Protein AF-A0A016W4G8-F1 (afdb_monomer_lite)

Foldseek 3Di:
DVVVVVVVVVVVVPPPCVPVVVVVVVVVVVVVVVVVVVVVVVVVVVVVVVVVLVVLVVVDPPVVSVCVVVVHDDDDDDDPDDDDDDDDDVCVVVVVVPDDPDD

Structure (mmCIF, N/CA/C/O backbone):
data_AF-A0A016W4G8-F1
#
_entry.id   AF-A0A016W4G8-F1
#
loop_
_atom_site.group_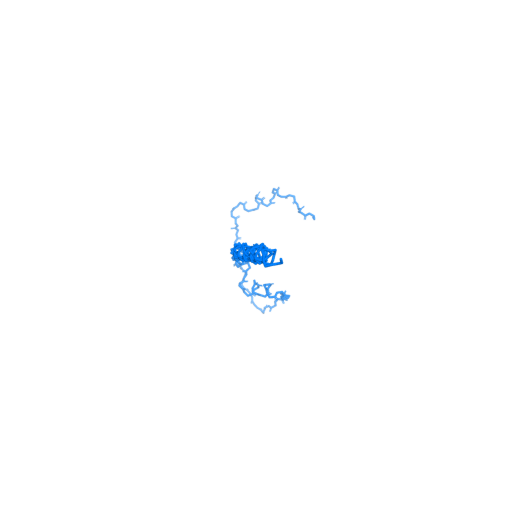PDB
_atom_site.id
_atom_site.type_symbol
_atom_site.label_atom_id
_atom_site.label_alt_id
_atom_site.label_comp_id
_atom_site.label_asym_id
_atom_site.label_entity_id
_atom_site.label_seq_id
_atom_site.pdbx_PDB_ins_code
_atom_site.Cartn_x
_atom_site.Cartn_y
_atom_site.Cartn_z
_atom_site.occupancy
_atom_site.B_iso_or_equiv
_atom_site.auth_seq_id
_atom_site.auth_comp_id
_atom_site.auth_asym_id
_atom_site.auth_atom_id
_atom_site.pdbx_PDB_model_num
ATOM 1 N N . MET A 1 1 ? -54.455 -3.824 57.447 1.00 49.22 1 MET A N 1
ATOM 2 C CA . MET A 1 1 ? -54.213 -4.144 56.017 1.00 49.22 1 MET A CA 1
ATOM 3 C C . MET A 1 1 ? -53.805 -2.952 55.135 1.00 49.22 1 MET A C 1
ATOM 5 O O . MET A 1 1 ? -52.946 -3.137 54.284 1.00 49.22 1 MET A O 1
ATOM 9 N N . LYS A 1 2 ? -54.345 -1.730 55.309 1.00 57.56 2 LYS A N 1
ATOM 10 C CA . LYS A 1 2 ? -54.021 -0.577 54.428 1.00 57.56 2 LYS A CA 1
ATOM 11 C C . LYS A 1 2 ? -52.563 -0.075 54.522 1.00 57.56 2 LYS A C 1
ATOM 13 O O . LYS A 1 2 ? -51.961 0.220 53.496 1.00 57.56 2 LYS A O 1
ATOM 18 N N . LYS A 1 3 ? -51.967 -0.083 55.723 1.00 60.56 3 LYS A N 1
ATOM 19 C CA . LYS A 1 3 ? -50.573 0.351 55.970 1.00 60.56 3 LYS A CA 1
ATOM 20 C C . LYS A 1 3 ? -49.519 -0.530 55.277 1.00 60.56 3 LYS A C 1
ATOM 22 O O . LYS A 1 3 ? -48.534 -0.019 54.764 1.00 60.56 3 LYS A O 1
ATOM 27 N N . VAL A 1 4 ? -49.765 -1.842 55.204 1.00 65.50 4 VAL A N 1
ATOM 28 C CA . VAL A 1 4 ? -48.859 -2.815 54.562 1.00 65.50 4 VAL A CA 1
ATOM 29 C C . VAL A 1 4 ? -48.871 -2.659 53.038 1.00 65.50 4 VAL A C 1
ATOM 31 O O . VAL A 1 4 ? -47.814 -2.683 52.421 1.00 65.50 4 VAL A O 1
ATOM 34 N N . LYS A 1 5 ? -50.041 -2.404 52.431 1.00 63.50 5 LYS A N 1
ATOM 35 C CA . LYS A 1 5 ? -50.153 -2.090 50.993 1.00 63.50 5 LYS A CA 1
ATOM 36 C C . LYS A 1 5 ? -49.454 -0.777 50.622 1.00 63.50 5 LYS A C 1
ATOM 38 O O . LYS A 1 5 ? -48.823 -0.720 49.575 1.00 63.50 5 LYS A O 1
ATOM 43 N N . GLN A 1 6 ? -49.527 0.246 51.477 1.00 69.25 6 GLN A N 1
ATOM 44 C CA . GLN A 1 6 ? -48.805 1.508 51.270 1.00 69.25 6 GLN A CA 1
ATOM 45 C C . GLN A 1 6 ? -47.282 1.340 51.379 1.00 69.25 6 GLN A C 1
ATOM 47 O O . GLN A 1 6 ? -46.567 1.857 50.529 1.00 69.25 6 GLN A O 1
ATOM 52 N N . LEU A 1 7 ? -46.792 0.572 52.360 1.00 63.97 7 LEU A N 1
ATOM 53 C CA . LEU A 1 7 ? -45.363 0.255 52.510 1.00 63.97 7 LEU A CA 1
ATOM 54 C C . LEU A 1 7 ? -44.832 -0.630 51.371 1.00 63.97 7 LEU A C 1
ATOM 56 O O . LEU A 1 7 ? -43.737 -0.398 50.875 1.00 63.97 7 LEU A O 1
ATOM 60 N N . LEU A 1 8 ? -45.613 -1.610 50.906 1.00 61.84 8 LEU A N 1
ATOM 61 C CA . LEU A 1 8 ? -45.260 -2.425 49.736 1.00 61.84 8 LEU A CA 1
ATOM 62 C C . LEU A 1 8 ? -45.256 -1.599 48.442 1.00 61.84 8 LEU A C 1
ATOM 64 O O . LEU A 1 8 ? -44.375 -1.784 47.607 1.00 61.84 8 LEU A O 1
ATOM 68 N N . SER A 1 9 ? -46.189 -0.651 48.301 1.00 61.12 9 SER A N 1
ATOM 69 C CA . SER A 1 9 ? -46.257 0.261 47.154 1.00 61.12 9 SER A CA 1
ATOM 70 C C . SER A 1 9 ? -45.073 1.229 47.099 1.00 61.12 9 SER A C 1
ATOM 72 O O . SER A 1 9 ? -44.578 1.501 46.005 1.00 61.12 9 SER A O 1
ATOM 74 N N . SER A 1 10 ? -44.598 1.736 48.241 1.00 60.72 10 SER A N 1
ATOM 75 C CA . SER A 1 10 ? -43.413 2.601 48.283 1.00 60.72 10 SER A CA 1
ATOM 76 C C . SER A 1 10 ? -42.109 1.820 48.079 1.00 60.72 10 SER A C 1
ATOM 78 O O . SER A 1 10 ? -41.189 2.337 47.450 1.00 60.72 10 SER A O 1
ATOM 80 N N . LEU A 1 11 ? -42.044 0.551 48.508 1.00 55.56 11 LEU A N 1
ATOM 81 C CA . LEU A 1 11 ? -40.906 -0.350 48.266 1.00 55.56 11 LEU A CA 1
ATOM 82 C C . LEU A 1 11 ? -40.831 -0.894 46.825 1.00 55.56 11 LEU A C 1
ATOM 84 O O . LEU A 1 11 ? -39.733 -1.155 46.332 1.00 55.56 11 LEU A O 1
ATOM 88 N N . GLN A 1 12 ? -41.961 -1.062 46.127 1.00 56.56 12 GLN A N 1
ATOM 89 C CA . GLN A 1 12 ? -41.988 -1.587 44.752 1.00 56.56 12 GLN A CA 1
ATOM 90 C C . GLN A 1 12 ? -41.648 -0.546 43.677 1.00 56.56 12 GLN A C 1
ATOM 92 O O . GLN A 1 12 ? -41.073 -0.916 42.652 1.00 56.56 12 GLN A O 1
ATOM 97 N N . ASN A 1 13 ? -41.930 0.741 43.906 1.00 57.25 13 ASN A N 1
ATOM 98 C CA . ASN A 1 13 ? -41.689 1.788 42.904 1.00 57.25 13 ASN A CA 1
ATOM 99 C C . ASN A 1 13 ? -40.208 2.176 42.734 1.00 57.25 13 ASN A C 1
ATOM 101 O O . ASN A 1 13 ? -39.850 2.736 41.701 1.00 57.25 13 ASN A O 1
ATOM 105 N N . GLY A 1 14 ? -39.338 1.848 43.696 1.00 55.22 14 GLY A N 1
ATOM 106 C CA . GLY A 1 14 ? -37.906 2.174 43.637 1.00 55.22 14 GLY A CA 1
ATOM 107 C C . GLY A 1 14 ? -36.995 1.063 43.103 1.00 55.22 14 GLY A C 1
ATOM 108 O O . GLY A 1 14 ? -35.838 1.324 42.800 1.00 55.22 14 GLY A O 1
ATOM 109 N N . ARG A 1 15 ? -37.462 -0.188 42.987 1.00 55.25 15 ARG A N 1
ATOM 110 C CA . ARG A 1 15 ? -36.549 -1.338 42.802 1.00 55.25 15 ARG A CA 1
ATOM 111 C C . ARG A 1 15 ? -36.460 -1.885 41.373 1.00 55.25 15 ARG A C 1
ATOM 113 O O . ARG A 1 15 ? -35.546 -2.647 41.087 1.00 55.25 15 ARG A O 1
ATOM 120 N N . ARG A 1 16 ? -37.373 -1.497 40.473 1.00 53.34 16 ARG A N 1
ATOM 121 C CA . ARG A 1 16 ? -37.391 -1.971 39.071 1.00 53.34 16 ARG A CA 1
ATOM 122 C C . ARG A 1 16 ? -36.824 -0.984 38.046 1.00 53.34 16 ARG A C 1
ATOM 124 O O . ARG A 1 16 ? -36.320 -1.444 37.031 1.00 53.34 16 ARG A O 1
ATOM 131 N N . LYS A 1 17 ? -36.840 0.325 38.323 1.00 56.72 17 LYS A N 1
ATOM 132 C CA . LYS A 1 17 ? -36.226 1.334 37.438 1.00 56.72 17 LYS A CA 1
ATOM 133 C C . LYS A 1 17 ? -34.693 1.321 37.500 1.00 56.72 17 LYS A C 1
ATOM 135 O O . LYS A 1 17 ? -34.041 1.388 36.479 1.00 56.72 17 LYS A O 1
ATOM 140 N N . ASN A 1 18 ? -34.101 1.050 38.660 1.00 70.75 18 ASN A N 1
ATOM 141 C CA . ASN A 1 18 ? -32.647 1.182 38.811 1.00 70.75 18 ASN A CA 1
ATOM 142 C C . ASN A 1 18 ? -31.794 0.083 38.145 1.00 70.75 18 ASN A C 1
ATOM 144 O O . ASN A 1 18 ? -30.637 0.341 37.847 1.00 70.75 18 ASN A O 1
ATOM 148 N N . LEU A 1 19 ? -32.315 -1.134 37.928 1.00 78.56 19 LEU A N 1
ATOM 149 C CA . LEU A 1 19 ? -31.510 -2.225 37.349 1.00 78.56 19 LEU A CA 1
ATOM 150 C C . LEU A 1 19 ? -31.549 -2.228 35.819 1.00 78.56 19 LEU A C 1
ATOM 152 O O . LEU A 1 19 ? -30.507 -2.360 35.190 1.00 78.56 19 LEU A O 1
ATOM 156 N N . MET A 1 20 ? -32.738 -2.083 35.228 1.00 83.00 20 MET A N 1
ATOM 157 C CA . MET A 1 20 ? -32.869 -2.047 33.770 1.00 83.00 20 MET A CA 1
ATOM 158 C C . MET A 1 20 ? -32.231 -0.785 33.193 1.00 83.00 20 MET A C 1
ATOM 160 O O . MET A 1 20 ? -31.469 -0.898 32.243 1.00 83.00 20 MET A O 1
ATOM 164 N N . ASP A 1 21 ? -32.440 0.377 33.821 1.00 84.50 21 ASP A N 1
ATOM 165 C CA . ASP A 1 21 ? -31.799 1.626 33.389 1.00 84.50 21 ASP A CA 1
ATOM 166 C C . ASP A 1 21 ? -30.269 1.542 33.523 1.00 84.50 21 ASP A C 1
ATOM 168 O O . ASP A 1 21 ? -29.544 2.050 32.674 1.00 84.50 21 ASP A O 1
ATOM 172 N N . HIS A 1 22 ? -29.760 0.844 34.548 1.00 87.06 22 HIS A N 1
ATOM 173 C CA . HIS A 1 22 ? -28.325 0.593 34.682 1.00 87.06 22 HIS A CA 1
ATOM 174 C C . HIS A 1 22 ? -27.795 -0.298 33.556 1.00 87.06 22 HIS A C 1
ATOM 176 O O . HIS A 1 22 ? -26.805 0.064 32.936 1.00 87.06 22 HIS A O 1
ATOM 182 N N . VAL A 1 23 ? -28.464 -1.415 33.245 1.00 90.38 23 VAL A N 1
ATOM 183 C CA . VAL A 1 23 ? -28.060 -2.303 32.139 1.00 90.38 23 VAL A CA 1
ATOM 184 C C . VAL A 1 23 ? -28.110 -1.572 30.797 1.00 90.38 23 VAL A C 1
ATOM 186 O O . VAL A 1 23 ? -27.179 -1.708 30.012 1.00 90.38 23 VAL A O 1
ATOM 189 N N . VAL A 1 24 ? -29.144 -0.764 30.544 1.00 89.62 24 VAL A N 1
ATOM 190 C CA . VAL A 1 24 ? -29.264 0.046 29.320 1.00 89.62 24 VAL A CA 1
ATOM 191 C C . VAL A 1 24 ? -28.123 1.055 29.226 1.00 89.62 24 VAL A C 1
ATOM 193 O O . VAL A 1 24 ? -27.415 1.064 28.227 1.00 89.62 24 VAL A O 1
ATOM 196 N N . ASN A 1 25 ? -27.865 1.819 30.287 1.00 90.38 25 ASN A N 1
ATOM 197 C CA . ASN A 1 25 ? -26.777 2.794 30.309 1.00 90.38 25 ASN A CA 1
ATOM 198 C C . ASN A 1 25 ? -25.403 2.113 30.163 1.00 90.38 25 ASN A C 1
ATOM 200 O O . ASN A 1 25 ? -24.522 2.591 29.457 1.00 90.38 25 ASN A O 1
ATOM 204 N N . THR A 1 26 ? -25.193 0.957 30.796 1.00 92.25 26 THR A N 1
ATOM 205 C CA . THR A 1 26 ? -23.967 0.171 30.622 1.00 92.25 26 THR A CA 1
ATOM 206 C C . THR A 1 26 ? -23.801 -0.282 29.170 1.00 92.25 26 THR A C 1
ATOM 208 O O . THR A 1 26 ? -22.715 -0.128 28.621 1.00 92.25 26 THR A O 1
ATOM 211 N N . LEU A 1 27 ? -24.860 -0.782 28.524 1.00 94.75 27 LEU A N 1
ATOM 212 C CA . LEU A 1 27 ? -24.832 -1.176 27.111 1.00 94.75 27 LEU A CA 1
ATOM 213 C C . LEU A 1 27 ? -24.580 0.010 26.173 1.00 94.75 27 LEU A C 1
ATOM 215 O O . LEU A 1 27 ? -23.796 -0.129 25.240 1.00 94.75 27 LEU A O 1
ATOM 219 N N . GLU A 1 28 ? -25.188 1.168 26.431 1.00 93.50 28 GLU A N 1
ATOM 220 C CA . GLU A 1 28 ? -24.958 2.401 25.666 1.00 93.50 28 GLU A CA 1
ATOM 221 C C . GLU A 1 28 ? -23.500 2.862 25.773 1.00 93.50 28 GLU A C 1
ATOM 223 O O . GLU A 1 28 ? -22.869 3.165 24.760 1.00 93.50 28 GLU A O 1
ATOM 228 N N . ASN A 1 29 ? -22.928 2.831 26.979 1.00 94.00 29 ASN A N 1
ATOM 229 C CA . ASN A 1 29 ? -21.521 3.168 27.195 1.00 94.00 29 ASN A CA 1
ATOM 230 C C . ASN A 1 29 ? -20.579 2.178 26.490 1.00 94.00 29 ASN A C 1
ATOM 232 O O . ASN A 1 29 ? -19.594 2.598 25.885 1.00 94.00 29 ASN A O 1
ATOM 236 N N . TYR A 1 30 ? -20.885 0.875 26.519 1.00 95.00 30 TYR A N 1
ATOM 237 C CA . TYR A 1 30 ? -20.113 -0.121 25.768 1.00 95.00 30 TYR A CA 1
ATOM 238 C C . TYR A 1 30 ? -20.220 0.092 24.257 1.00 95.00 30 TYR A C 1
ATOM 240 O O . TYR A 1 30 ? -19.201 0.046 23.576 1.00 95.00 30 TYR A O 1
ATOM 248 N N . ALA A 1 31 ? -21.420 0.351 23.731 1.00 95.25 31 ALA A N 1
ATOM 249 C CA . ALA A 1 31 ? -21.627 0.618 22.311 1.00 95.25 31 ALA A CA 1
ATOM 250 C C . ALA A 1 31 ? -20.842 1.856 21.854 1.00 95.25 31 ALA A C 1
ATOM 252 O O . ALA A 1 31 ? -20.117 1.780 20.867 1.00 95.25 31 ALA A O 1
ATOM 253 N N . SER A 1 32 ? -20.906 2.953 22.616 1.00 95.31 32 SER A N 1
ATOM 254 C CA . SER A 1 32 ? -20.160 4.180 22.319 1.00 95.31 32 SER A CA 1
ATOM 255 C C . SER A 1 32 ? -18.643 3.973 22.385 1.00 95.31 32 SER A C 1
ATOM 257 O O . SER A 1 32 ? -17.917 4.430 21.503 1.00 95.31 32 SER A O 1
ATOM 259 N N . SER A 1 33 ? -18.155 3.236 23.388 1.00 95.62 33 SER A N 1
ATOM 260 C CA . SER A 1 33 ? -16.730 2.909 23.494 1.00 95.62 33 SER A CA 1
ATOM 261 C C . SER A 1 33 ? -16.251 2.053 22.321 1.00 95.62 33 SER A C 1
ATOM 263 O O . SER A 1 33 ? -15.180 2.316 21.781 1.00 95.62 33 SER A O 1
ATOM 265 N N . LEU A 1 34 ? -17.033 1.047 21.917 1.00 96.06 34 LEU A N 1
ATOM 266 C CA . LEU A 1 34 ? -16.706 0.187 20.777 1.00 96.06 34 LEU A CA 1
ATOM 267 C C . LEU A 1 34 ? -16.689 0.975 19.469 1.00 96.06 34 LEU A C 1
ATOM 269 O O . LEU A 1 34 ? -15.825 0.745 18.630 1.00 96.06 34 LEU A O 1
ATOM 273 N N . GLU A 1 35 ? -17.623 1.905 19.291 1.00 96.50 35 GLU A N 1
ATOM 274 C CA . GLU A 1 35 ? -17.691 2.741 18.095 1.00 96.50 35 GLU A CA 1
ATOM 275 C C . GLU A 1 35 ? -16.455 3.646 17.982 1.00 96.50 35 GLU A C 1
ATOM 277 O O . GLU A 1 35 ? -15.819 3.688 16.928 1.00 96.50 35 GLU A O 1
ATOM 282 N N . SER A 1 36 ? -16.039 4.261 19.095 1.00 96.38 36 SER A N 1
ATOM 283 C CA . SER A 1 36 ? -14.797 5.041 19.161 1.00 96.38 36 SER A CA 1
ATOM 284 C C . SER A 1 36 ? -13.559 4.189 18.872 1.00 96.38 36 SER A C 1
ATOM 286 O O . SER A 1 36 ? -12.657 4.635 18.165 1.00 96.38 36 SER A O 1
ATOM 288 N N . GLU A 1 37 ? -13.496 2.969 19.410 1.00 96.94 37 GLU A N 1
ATOM 289 C CA . GLU A 1 37 ? -12.376 2.056 19.168 1.00 96.94 37 GL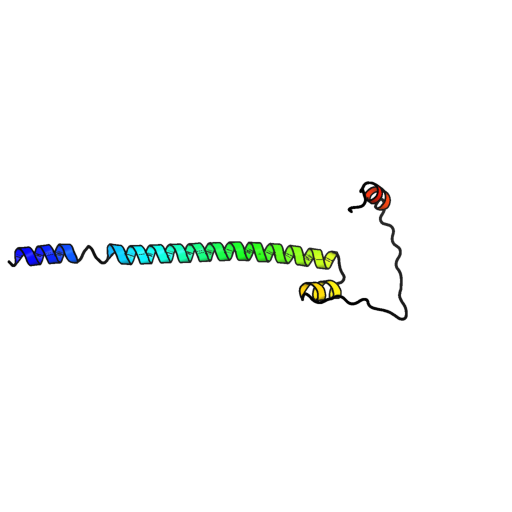U A CA 1
ATOM 290 C C . GLU A 1 37 ? -12.323 1.631 17.695 1.00 96.94 37 GLU A C 1
ATOM 292 O O . GLU A 1 37 ? -11.267 1.671 17.065 1.00 96.94 37 GLU A O 1
ATOM 297 N N . VAL A 1 38 ? -13.467 1.284 17.100 1.00 97.38 38 VAL A N 1
ATOM 298 C CA . VAL A 1 38 ? -13.558 0.949 15.673 1.00 97.38 38 VAL A CA 1
ATOM 299 C C . VAL A 1 38 ? -13.117 2.126 14.806 1.00 97.38 38 VAL A C 1
ATOM 301 O O . VAL A 1 38 ? -12.376 1.916 13.845 1.00 97.38 38 VAL A O 1
ATOM 304 N N . GLU A 1 39 ? -13.524 3.351 15.134 1.00 97.25 39 GLU A N 1
ATOM 305 C CA . GLU A 1 39 ? -13.131 4.546 14.386 1.00 97.25 39 GLU A CA 1
ATOM 306 C C . GLU A 1 39 ? -11.614 4.782 14.440 1.00 97.25 39 GLU A C 1
ATOM 308 O O . GLU A 1 39 ? -10.979 5.019 13.405 1.00 97.25 39 GLU A O 1
ATOM 313 N N . GLU A 1 40 ? -11.004 4.643 15.618 1.00 97.06 40 GLU A N 1
ATOM 314 C CA . GLU A 1 40 ? -9.557 4.776 15.789 1.00 97.06 40 GLU A CA 1
ATOM 315 C C . GLU A 1 40 ? -8.797 3.714 14.985 1.00 97.06 40 GLU A C 1
ATOM 317 O O . GLU A 1 40 ? -7.899 4.035 14.200 1.00 97.06 40 GLU A O 1
ATOM 322 N N . ARG A 1 41 ? -9.218 2.450 15.080 1.00 96.31 41 ARG A N 1
ATOM 323 C CA . ARG A 1 41 ? -8.611 1.338 14.335 1.00 96.31 41 ARG A CA 1
ATOM 324 C C . ARG A 1 41 ? -8.796 1.486 12.830 1.00 96.31 41 ARG A C 1
ATOM 326 O O . ARG A 1 41 ? -7.877 1.200 12.062 1.00 96.31 41 ARG A O 1
ATOM 333 N N . MET A 1 42 ? -9.954 1.972 12.388 1.00 96.44 42 MET A N 1
ATOM 334 C CA . MET A 1 42 ? -10.211 2.260 10.979 1.00 96.44 42 MET A CA 1
ATOM 335 C C . MET A 1 42 ? -9.271 3.355 10.464 1.00 96.44 42 MET A C 1
ATOM 337 O O . MET A 1 42 ? -8.719 3.236 9.368 1.00 96.44 42 MET A O 1
ATOM 341 N N . LYS A 1 43 ? -9.023 4.396 11.263 1.00 97.31 43 LYS A N 1
ATOM 342 C CA . LYS A 1 43 ? -8.081 5.468 10.923 1.00 97.31 43 LYS A CA 1
ATOM 343 C C . LYS A 1 43 ? -6.646 4.952 10.785 1.00 97.31 43 LYS A C 1
ATOM 345 O O . LYS A 1 43 ? -5.979 5.294 9.805 1.00 97.31 43 LYS A O 1
ATOM 350 N N . GLU A 1 44 ? -6.183 4.118 11.716 1.00 96.44 44 GLU A N 1
ATOM 351 C CA . GLU A 1 44 ? -4.869 3.462 11.637 1.00 96.44 44 GLU A CA 1
ATOM 352 C C . GLU A 1 44 ? -4.748 2.603 10.373 1.00 96.44 44 GLU A C 1
ATOM 354 O O . GLU A 1 44 ? -3.779 2.722 9.618 1.00 96.44 44 GLU A O 1
ATOM 359 N N . LEU A 1 45 ? -5.769 1.788 10.096 1.00 96.12 45 LEU A N 1
ATOM 360 C CA . LEU A 1 45 ? -5.806 0.905 8.934 1.00 96.12 45 LEU A CA 1
ATOM 361 C C . LEU A 1 45 ? -5.733 1.690 7.618 1.00 96.12 45 LEU A C 1
ATOM 363 O O . LEU A 1 45 ? -4.992 1.317 6.708 1.00 96.12 45 LEU A O 1
ATOM 367 N N . VAL A 1 46 ? -6.474 2.795 7.510 1.00 96.81 46 VAL A N 1
ATOM 368 C CA . VAL A 1 46 ? -6.446 3.671 6.329 1.00 96.81 46 VAL A CA 1
ATOM 369 C C . VAL A 1 46 ? -5.064 4.299 6.141 1.00 96.81 46 VAL A C 1
ATOM 371 O O . VAL A 1 46 ? -4.572 4.371 5.010 1.00 96.81 46 VAL A O 1
ATOM 374 N N . ALA A 1 47 ? -4.417 4.732 7.226 1.00 96.19 47 ALA A N 1
ATOM 375 C CA . ALA A 1 47 ? -3.078 5.308 7.170 1.00 96.19 47 ALA A CA 1
ATOM 376 C C . ALA A 1 47 ? -2.038 4.286 6.684 1.00 96.19 47 ALA A C 1
ATOM 378 O O . ALA A 1 47 ? -1.259 4.588 5.774 1.00 96.19 47 ALA A O 1
ATOM 379 N N . GLU A 1 48 ? -2.065 3.067 7.225 1.00 94.81 48 GLU A N 1
ATOM 380 C CA . GLU A 1 48 ? -1.129 2.011 6.832 1.00 94.81 48 GLU A CA 1
ATOM 381 C C . GLU A 1 48 ? -1.388 1.530 5.399 1.00 94.81 48 GLU A C 1
ATOM 383 O O . GLU A 1 48 ? -0.452 1.406 4.608 1.00 94.81 48 GLU A O 1
ATOM 388 N N . LYS A 1 49 ? -2.659 1.380 4.999 1.00 93.81 49 LYS A N 1
ATOM 389 C CA . LYS A 1 49 ? -3.028 1.067 3.610 1.00 93.81 49 LYS A CA 1
ATOM 390 C C . LYS A 1 49 ? -2.476 2.107 2.636 1.00 93.81 49 LYS A C 1
ATOM 392 O O . LYS A 1 49 ? -1.891 1.747 1.619 1.00 93.81 49 LYS A O 1
ATOM 397 N N . LYS A 1 50 ? -2.607 3.400 2.954 1.00 94.94 50 LYS A N 1
ATOM 398 C CA . LYS A 1 50 ? -2.076 4.488 2.119 1.00 94.94 50 LYS A CA 1
ATOM 399 C C . LYS A 1 50 ? -0.551 4.434 2.005 1.00 94.94 50 LYS A C 1
ATOM 401 O O . LYS A 1 50 ? -0.007 4.693 0.932 1.00 94.94 50 LYS A O 1
ATOM 406 N N . LYS A 1 51 ? 0.142 4.122 3.101 1.00 94.88 51 LYS A N 1
ATOM 407 C CA . LYS A 1 51 ? 1.603 3.985 3.124 1.00 94.88 51 LYS A CA 1
ATOM 408 C C . LYS A 1 51 ? 2.066 2.798 2.277 1.00 94.88 51 LYS A C 1
ATOM 410 O O . LYS A 1 51 ? 3.001 2.954 1.492 1.00 94.88 51 LYS A O 1
ATOM 415 N N . SER A 1 52 ? 1.384 1.662 2.400 1.00 93.06 52 SER A N 1
ATOM 416 C CA . SER A 1 52 ? 1.626 0.462 1.596 1.00 93.06 52 SER A CA 1
ATOM 417 C C . SER A 1 52 ? 1.409 0.733 0.102 1.00 93.06 52 SER A C 1
ATOM 419 O O . SER A 1 52 ? 2.306 0.492 -0.705 1.00 93.06 52 SER A O 1
ATOM 421 N N . ASP A 1 53 ? 0.287 1.365 -0.257 1.00 91.69 53 ASP A N 1
ATOM 422 C CA . ASP A 1 53 ? -0.025 1.755 -1.637 1.00 91.69 53 ASP A CA 1
ATOM 423 C C . ASP A 1 53 ? 1.046 2.680 -2.232 1.00 91.69 53 ASP A C 1
ATOM 425 O O . ASP A 1 53 ? 1.506 2.480 -3.357 1.00 91.69 53 ASP A O 1
ATOM 429 N N . LEU A 1 54 ? 1.477 3.694 -1.475 1.00 93.62 54 LEU A N 1
ATOM 430 C CA . LEU A 1 54 ? 2.514 4.624 -1.922 1.00 93.62 54 LEU A CA 1
ATOM 431 C C . LEU A 1 54 ? 3.843 3.913 -2.187 1.00 93.62 54 LEU A C 1
ATOM 433 O O . LEU A 1 54 ? 4.534 4.244 -3.150 1.00 93.62 54 LEU A O 1
ATOM 437 N N . LEU A 1 55 ? 4.216 2.971 -1.322 1.00 93.62 55 LEU A N 1
ATOM 438 C CA . LEU A 1 55 ? 5.432 2.190 -1.491 1.00 93.62 55 LEU A CA 1
ATOM 439 C C . LEU A 1 55 ? 5.356 1.329 -2.753 1.00 93.62 55 LEU A C 1
ATOM 441 O O . LEU A 1 55 ? 6.299 1.328 -3.542 1.00 93.62 55 LEU A O 1
ATOM 445 N N . LEU A 1 56 ? 4.219 0.673 -2.984 1.00 93.00 56 LEU A N 1
ATOM 446 C CA . LEU A 1 56 ? 4.004 -0.160 -4.162 1.00 93.00 56 LEU A CA 1
ATOM 447 C C . LEU A 1 56 ? 4.158 0.644 -5.463 1.00 93.00 56 LEU A C 1
ATOM 449 O O . LEU A 1 56 ? 4.899 0.233 -6.352 1.00 93.00 56 LEU A O 1
ATOM 453 N N . TYR A 1 57 ? 3.558 1.837 -5.539 1.00 93.88 57 TYR A N 1
ATOM 454 C CA . TYR A 1 57 ? 3.696 2.731 -6.700 1.00 93.88 57 TYR A CA 1
ATOM 455 C C . TYR A 1 57 ? 5.105 3.314 -6.887 1.00 93.88 57 TYR A C 1
ATOM 457 O O . TYR A 1 57 ? 5.404 3.841 -7.956 1.00 93.88 57 TYR A O 1
ATOM 465 N N . ARG A 1 58 ? 5.965 3.275 -5.861 1.00 93.19 58 ARG A N 1
ATOM 466 C CA . ARG A 1 58 ? 7.376 3.682 -5.973 1.00 93.19 58 ARG A CA 1
ATOM 467 C C . ARG A 1 58 ? 8.277 2.557 -6.467 1.00 93.19 58 ARG A C 1
ATOM 469 O O . ARG A 1 58 ? 9.340 2.847 -7.002 1.00 93.19 58 ARG A O 1
ATOM 476 N N . MET A 1 59 ? 7.884 1.307 -6.245 1.00 92.81 59 MET A N 1
ATOM 477 C CA . MET A 1 59 ? 8.671 0.136 -6.634 1.00 92.81 59 MET A CA 1
ATOM 478 C C . MET A 1 59 ? 8.293 -0.393 -8.015 1.00 92.81 59 MET A C 1
ATOM 480 O O . MET A 1 59 ? 9.149 -0.935 -8.707 1.00 92.81 59 MET A O 1
ATOM 484 N N . LEU A 1 60 ? 7.026 -0.258 -8.407 1.00 92.88 60 LEU A N 1
ATOM 485 C CA . LEU A 1 60 ? 6.487 -0.858 -9.622 1.00 92.88 60 LEU A CA 1
ATOM 486 C C . LEU A 1 60 ? 5.796 0.186 -10.506 1.00 92.88 60 LEU A C 1
ATOM 488 O O . LEU A 1 60 ? 5.220 1.148 -9.987 1.00 92.88 60 LEU A O 1
ATOM 492 N N . PRO A 1 61 ? 5.781 -0.021 -11.838 1.00 91.56 61 PRO A N 1
ATOM 493 C CA . PRO A 1 61 ? 4.920 0.739 -12.734 1.00 91.56 61 PRO A CA 1
ATOM 494 C C . PRO A 1 61 ? 3.463 0.688 -12.267 1.00 91.56 61 PRO A C 1
ATOM 496 O O . PRO A 1 61 ? 2.992 -0.340 -11.774 1.00 91.56 61 PRO A O 1
ATOM 499 N N . ARG A 1 62 ? 2.735 1.796 -12.448 1.00 90.69 62 ARG A N 1
ATOM 500 C CA . ARG A 1 62 ? 1.363 1.958 -11.939 1.00 90.69 62 ARG A CA 1
ATOM 501 C C . ARG A 1 62 ? 0.434 0.820 -12.368 1.00 90.69 62 ARG A C 1
ATOM 503 O O . ARG A 1 62 ? -0.263 0.271 -11.526 1.00 90.69 62 ARG A O 1
ATOM 510 N N . GLU A 1 63 ? 0.496 0.422 -13.634 1.00 90.62 63 GLU A N 1
ATOM 511 C CA . GLU A 1 63 ? -0.326 -0.660 -14.190 1.00 90.62 63 GLU A CA 1
ATOM 512 C C . GLU A 1 63 ? -0.060 -2.016 -13.523 1.00 90.62 63 GLU A C 1
ATOM 514 O O . GLU A 1 63 ? -0.986 -2.783 -13.262 1.00 90.62 63 GLU A O 1
ATOM 519 N N . VAL A 1 64 ? 1.203 -2.309 -13.199 1.00 92.31 64 VAL A N 1
ATOM 520 C CA . VAL A 1 64 ? 1.592 -3.538 -12.492 1.00 92.31 64 VAL A CA 1
ATOM 521 C C . VAL A 1 64 ? 1.112 -3.483 -11.042 1.00 92.31 64 VAL A C 1
ATOM 523 O O . VAL A 1 64 ? 0.511 -4.437 -10.552 1.00 92.31 64 VAL A O 1
ATOM 526 N N . ALA A 1 65 ? 1.324 -2.352 -10.363 1.00 93.56 65 ALA A N 1
ATOM 527 C CA . ALA A 1 65 ? 0.870 -2.142 -8.992 1.00 93.56 65 ALA A CA 1
ATOM 528 C C . ALA A 1 65 ? -0.657 -2.281 -8.858 1.00 93.56 65 ALA A C 1
ATOM 530 O O . ALA A 1 65 ? -1.137 -2.931 -7.931 1.00 93.56 65 ALA A O 1
ATOM 531 N N . ASP A 1 66 ? -1.422 -1.711 -9.791 1.00 93.12 66 ASP A N 1
ATOM 532 C CA . ASP A 1 66 ? -2.885 -1.769 -9.774 1.00 93.12 66 ASP A CA 1
ATOM 533 C C . ASP A 1 66 ? -3.401 -3.200 -9.996 1.00 93.12 66 ASP A C 1
ATOM 535 O O . ASP A 1 66 ? -4.279 -3.644 -9.253 1.00 93.12 66 ASP A O 1
ATOM 539 N N . ARG A 1 67 ? -2.801 -3.965 -10.923 1.00 92.62 67 ARG A N 1
ATOM 540 C CA . ARG A 1 67 ? -3.111 -5.397 -11.106 1.00 92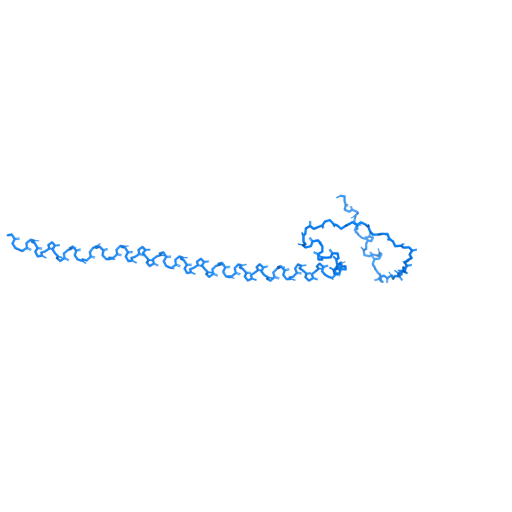.62 67 ARG A CA 1
ATOM 541 C C . ARG A 1 67 ? -2.847 -6.210 -9.837 1.00 92.62 67 ARG A C 1
ATOM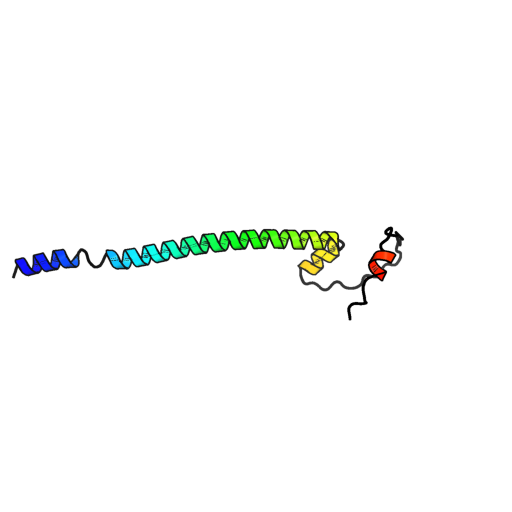 543 O O . ARG A 1 67 ? -3.718 -6.957 -9.391 1.00 92.62 67 ARG A O 1
ATOM 550 N N . LEU A 1 68 ? -1.687 -6.015 -9.206 1.00 91.94 68 LEU A N 1
ATOM 551 C CA . LEU A 1 68 ? -1.333 -6.711 -7.964 1.00 91.94 68 LEU A CA 1
ATOM 552 C C . LEU A 1 68 ? -2.288 -6.367 -6.815 1.00 91.94 68 LEU A C 1
ATOM 554 O O . LEU A 1 68 ? -2.695 -7.253 -6.066 1.00 91.94 68 LEU A O 1
ATOM 558 N N . LYS A 1 69 ? -2.716 -5.104 -6.701 1.00 91.19 69 LYS A N 1
ATOM 559 C CA . LYS A 1 69 ? -3.717 -4.679 -5.706 1.00 91.19 69 LYS A CA 1
ATOM 560 C C . LYS A 1 69 ? -5.080 -5.333 -5.909 1.00 91.19 69 LYS A C 1
ATOM 562 O O . LYS A 1 69 ? -5.801 -5.533 -4.935 1.00 91.19 69 LYS A O 1
ATOM 567 N N . MET A 1 70 ? -5.436 -5.660 -7.150 1.00 93.50 70 MET A N 1
ATOM 568 C CA . MET A 1 70 ? -6.655 -6.403 -7.481 1.00 93.50 70 MET A CA 1
ATOM 569 C C . MET A 1 70 ? -6.508 -7.919 -7.269 1.00 93.50 70 MET A C 1
ATOM 571 O O . MET A 1 70 ? -7.463 -8.655 -7.509 1.00 93.50 70 MET A O 1
ATOM 575 N N . GLY A 1 71 ? -5.338 -8.400 -6.830 1.00 92.31 71 GLY A N 1
ATOM 576 C CA . GLY A 1 71 ? -5.049 -9.828 -6.688 1.00 92.31 71 GLY A CA 1
ATOM 577 C C . GLY A 1 71 ? -4.913 -10.554 -8.028 1.00 92.31 71 GLY A C 1
ATOM 578 O O . GLY A 1 71 ? -5.058 -11.773 -8.081 1.00 92.31 71 GLY A O 1
ATOM 579 N N . GLN A 1 72 ? -4.675 -9.818 -9.116 1.00 93.56 72 GLN A N 1
ATOM 580 C CA . GLN A 1 72 ? -4.508 -10.390 -10.448 1.00 93.56 72 GLN A CA 1
ATOM 581 C C . GLN A 1 72 ? -3.062 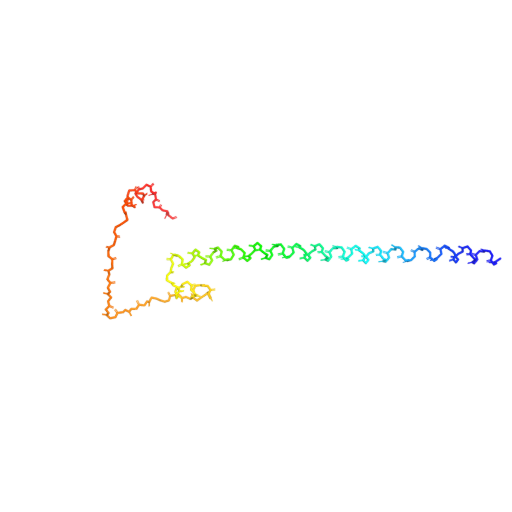-10.843 -10.669 1.00 93.56 72 GLN A C 1
ATOM 583 O O . GLN A 1 72 ? -2.118 -10.196 -10.211 1.00 93.56 72 GLN A O 1
ATOM 588 N N . SER A 1 73 ? -2.900 -11.938 -11.416 1.00 90.94 73 SER A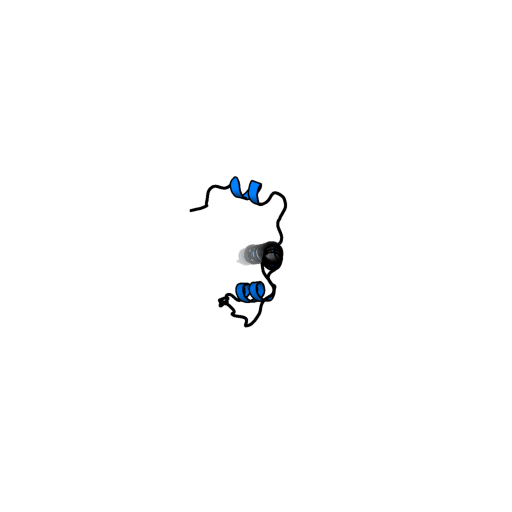 N 1
ATOM 589 C CA . SER A 1 73 ? -1.593 -12.346 -11.940 1.00 90.94 73 SER A CA 1
ATOM 590 C C . SER A 1 73 ? -1.081 -11.305 -12.938 1.00 90.94 73 SER A C 1
ATOM 592 O O . SER A 1 73 ? -1.852 -10.732 -13.715 1.00 90.94 73 SER A O 1
ATOM 594 N N . VAL A 1 74 ? 0.227 -11.060 -12.918 1.00 90.69 74 VAL A N 1
ATOM 595 C CA . VAL A 1 74 ? 0.909 -10.187 -13.876 1.00 90.69 74 VAL A CA 1
ATOM 596 C C . VAL A 1 74 ? 1.614 -11.088 -14.879 1.00 90.69 74 VAL A C 1
ATOM 598 O O . VAL A 1 74 ? 2.703 -11.590 -14.611 1.00 90.69 74 VAL A O 1
ATOM 601 N N . GLU A 1 75 ? 0.965 -11.312 -16.019 1.00 89.25 75 GLU A N 1
ATOM 602 C CA . GLU A 1 75 ? 1.540 -12.131 -17.085 1.00 89.25 75 GLU A CA 1
ATOM 603 C C . GLU A 1 75 ? 2.729 -11.421 -17.753 1.00 89.25 75 GLU A C 1
ATOM 605 O O . GLU A 1 75 ? 2.686 -10.197 -17.922 1.00 89.25 75 GLU A O 1
ATOM 610 N N . PRO A 1 76 ? 3.781 -12.160 -18.151 1.00 89.38 76 PRO A N 1
ATOM 611 C CA . PRO A 1 76 ? 4.891 -11.605 -18.912 1.00 89.38 76 PRO A CA 1
ATOM 612 C C . PRO A 1 76 ? 4.424 -11.006 -20.241 1.00 89.38 76 PRO A C 1
ATOM 614 O O . PRO A 1 76 ? 3.673 -11.630 -20.991 1.00 89.38 76 PRO A O 1
ATOM 617 N N . GLU A 1 77 ? 4.919 -9.814 -20.558 1.00 87.81 77 GLU A N 1
ATOM 618 C CA . GLU A 1 77 ? 4.609 -9.118 -21.805 1.00 87.81 77 GLU A CA 1
ATOM 619 C C . GLU A 1 77 ? 5.786 -9.232 -22.780 1.00 87.81 77 GLU A C 1
ATOM 621 O O . GLU A 1 77 ? 6.951 -9.117 -22.394 1.00 87.81 77 GLU A O 1
ATOM 626 N N . SER A 1 78 ? 5.478 -9.490 -24.052 1.00 91.75 78 SER A N 1
ATOM 627 C CA . SER A 1 78 ? 6.453 -9.507 -25.146 1.00 91.75 78 SER A CA 1
ATOM 628 C C . SER A 1 78 ? 6.217 -8.302 -26.046 1.00 91.75 78 SER A C 1
ATOM 630 O O . SER A 1 78 ? 5.075 -8.000 -26.385 1.00 91.75 78 SER A O 1
ATOM 632 N N . TYR A 1 79 ? 7.296 -7.637 -26.446 1.00 92.69 79 TYR A N 1
ATOM 633 C CA . TYR A 1 79 ? 7.251 -6.459 -27.307 1.00 92.69 79 TYR A CA 1
ATOM 634 C C . TYR A 1 79 ? 8.158 -6.676 -28.519 1.00 92.69 79 TYR A C 1
ATOM 636 O O . TYR A 1 79 ? 9.278 -7.164 -28.366 1.00 92.69 79 TYR A O 1
ATOM 644 N N . ASP A 1 80 ? 7.701 -6.267 -29.704 1.00 95.75 80 ASP A N 1
ATOM 645 C CA . ASP A 1 80 ? 8.463 -6.409 -30.956 1.00 95.75 80 ASP A CA 1
ATOM 646 C C . ASP A 1 80 ? 9.739 -5.547 -30.980 1.00 95.75 80 ASP A C 1
ATOM 648 O O . ASP A 1 80 ? 10.700 -5.853 -31.684 1.00 95.75 80 ASP A O 1
ATOM 652 N N . SER A 1 81 ? 9.755 -4.452 -30.215 1.00 95.31 81 SER A N 1
ATOM 653 C CA . SER A 1 81 ? 10.892 -3.541 -30.083 1.00 95.31 81 SER A CA 1
ATOM 654 C C . SER A 1 81 ? 10.866 -2.853 -28.720 1.00 95.31 81 SER A C 1
ATOM 656 O O . SER A 1 81 ? 9.805 -2.436 -28.254 1.00 95.31 81 SER A O 1
ATOM 658 N N . VAL A 1 82 ? 12.031 -2.727 -28.080 1.00 92.81 82 VAL A N 1
ATOM 659 C CA . VAL A 1 82 ? 12.186 -2.110 -26.754 1.00 92.81 82 VAL A CA 1
ATOM 660 C C . VAL A 1 82 ? 13.408 -1.197 -26.708 1.00 92.81 82 VAL A C 1
ATOM 662 O O . VAL A 1 82 ? 14.413 -1.444 -27.373 1.00 92.81 82 VAL A O 1
ATOM 665 N N . THR A 1 83 ? 13.344 -0.168 -25.864 1.00 93.62 83 THR A N 1
ATOM 666 C CA . THR A 1 83 ? 14.497 0.673 -25.519 1.00 93.62 83 THR A CA 1
ATOM 667 C C . THR A 1 83 ? 14.997 0.277 -24.138 1.00 93.62 83 THR A C 1
ATOM 669 O O . THR A 1 83 ? 14.246 0.343 -23.166 1.00 93.62 83 THR A O 1
ATOM 672 N N . VAL A 1 84 ? 16.270 -0.104 -24.035 1.00 91.50 84 VAL A N 1
ATOM 673 C CA . VAL A 1 84 ? 16.896 -0.465 -22.756 1.00 91.50 84 VAL A CA 1
ATOM 674 C C . VAL A 1 84 ? 17.705 0.716 -22.234 1.00 91.50 84 VAL A C 1
ATOM 676 O O . VAL A 1 84 ? 18.599 1.217 -22.916 1.00 91.50 84 VAL A O 1
ATOM 679 N N . PHE A 1 85 ? 17.399 1.156 -21.014 1.00 91.19 85 PHE A N 1
ATOM 680 C CA . PHE A 1 85 ? 18.167 2.177 -20.311 1.00 91.19 85 PHE A CA 1
ATOM 681 C C . PHE A 1 85 ? 19.144 1.520 -19.336 1.00 91.19 85 PHE A C 1
ATOM 683 O O . PHE A 1 85 ? 18.732 0.789 -18.437 1.00 91.19 85 PHE A O 1
ATOM 690 N N . PHE A 1 86 ? 20.435 1.804 -19.501 1.00 86.50 86 PHE A N 1
ATOM 691 C CA . PHE A 1 86 ? 21.473 1.373 -18.572 1.00 86.50 86 PHE A CA 1
ATOM 692 C C . PHE A 1 86 ? 21.874 2.552 -17.688 1.00 86.50 86 PHE A C 1
ATOM 694 O O . PHE A 1 86 ? 22.483 3.511 -18.160 1.00 86.50 86 PHE A O 1
ATOM 701 N N . SER A 1 87 ? 21.547 2.466 -16.401 1.00 84.06 87 SER A N 1
ATOM 702 C CA . SER A 1 87 ? 22.031 3.393 -15.380 1.00 84.06 87 SER A CA 1
ATOM 703 C C . SER A 1 87 ? 22.741 2.636 -14.279 1.00 84.06 87 SER A C 1
ATOM 705 O O . SER A 1 87 ? 22.172 1.701 -13.713 1.00 84.06 87 SER A O 1
ATOM 707 N N . ASP A 1 88 ? 23.945 3.085 -13.944 1.00 86.00 88 ASP A N 1
ATOM 708 C CA . ASP A 1 88 ? 24.624 2.652 -12.732 1.00 86.00 88 ASP A CA 1
ATOM 709 C C . ASP A 1 88 ? 24.215 3.540 -11.553 1.00 86.00 88 ASP A C 1
ATOM 711 O O . ASP A 1 88 ? 24.066 4.759 -11.679 1.00 86.00 88 ASP A O 1
ATOM 715 N N . VAL A 1 89 ? 24.047 2.915 -10.395 1.00 84.88 89 VAL A N 1
ATOM 716 C CA . VAL A 1 89 ? 23.809 3.612 -9.137 1.00 84.88 89 VAL A CA 1
ATOM 717 C C . VAL A 1 89 ? 25.129 3.618 -8.385 1.00 84.88 89 VAL A C 1
ATOM 719 O O . VAL A 1 89 ? 25.581 2.584 -7.894 1.00 84.88 89 VAL A O 1
ATOM 722 N N . VAL A 1 90 ? 25.741 4.799 -8.277 1.00 88.38 90 VAL A N 1
ATOM 723 C CA . VAL A 1 90 ? 27.061 4.965 -7.658 1.00 88.38 90 VAL A CA 1
ATOM 724 C C . VAL A 1 90 ? 27.092 4.309 -6.275 1.00 88.38 90 VAL A C 1
ATOM 726 O O . VAL A 1 90 ? 26.352 4.685 -5.368 1.00 88.38 90 VAL A O 1
ATOM 729 N N . GLY A 1 91 ? 27.967 3.313 -6.117 1.00 84.75 91 GLY A N 1
ATOM 730 C CA . GLY A 1 91 ? 28.172 2.601 -4.854 1.00 84.75 91 GLY A CA 1
ATOM 731 C C . GLY A 1 91 ? 27.177 1.474 -4.555 1.00 84.75 91 GLY A C 1
ATOM 732 O O . GLY A 1 91 ? 27.354 0.789 -3.545 1.00 84.75 91 GLY A O 1
ATOM 733 N N . PHE A 1 92 ? 26.185 1.218 -5.416 1.00 86.94 92 PHE A N 1
ATOM 734 C CA . PHE A 1 92 ? 25.234 0.117 -5.229 1.00 86.94 92 PHE A CA 1
ATOM 735 C C . PHE A 1 92 ? 25.924 -1.247 -5.258 1.00 86.94 92 PHE A C 1
ATOM 737 O O . PHE A 1 92 ? 25.679 -2.063 -4.377 1.00 86.94 92 PHE A O 1
ATOM 744 N N . THR A 1 93 ? 26.860 -1.471 -6.185 1.00 86.00 93 THR A N 1
ATOM 745 C CA . THR A 1 93 ? 27.644 -2.718 -6.260 1.00 86.00 93 THR A CA 1
ATOM 746 C C . THR A 1 93 ? 28.382 -3.011 -4.952 1.00 86.00 93 THR A C 1
ATOM 748 O O . THR A 1 93 ? 28.317 -4.126 -4.441 1.00 86.00 93 THR A O 1
ATOM 751 N N . THR A 1 94 ? 29.019 -1.998 -4.357 1.00 87.19 94 THR A N 1
ATOM 752 C CA . THR A 1 94 ? 29.732 -2.112 -3.072 1.00 87.19 94 THR A CA 1
ATOM 753 C C . THR A 1 94 ? 28.789 -2.349 -1.892 1.00 87.19 94 THR A C 1
ATOM 755 O O . THR A 1 94 ? 29.178 -2.948 -0.889 1.00 87.19 94 THR A O 1
ATOM 758 N N . LEU A 1 95 ? 27.558 -1.838 -1.961 1.00 85.81 95 LEU A N 1
ATOM 759 C CA . LEU A 1 95 ? 26.535 -2.084 -0.950 1.00 85.81 95 LEU A CA 1
ATOM 760 C C . LEU A 1 95 ? 25.996 -3.515 -1.067 1.00 85.81 95 LEU A C 1
ATOM 762 O O . LEU A 1 95 ? 25.959 -4.238 -0.074 1.00 85.81 95 LEU A O 1
ATOM 766 N N . ALA A 1 96 ? 25.633 -3.931 -2.280 1.00 85.44 96 ALA A N 1
ATOM 767 C CA . ALA A 1 96 ? 25.096 -5.252 -2.581 1.00 85.44 96 ALA A CA 1
ATOM 768 C C . ALA A 1 96 ? 26.101 -6.369 -2.265 1.00 85.44 96 ALA A C 1
ATOM 770 O O . ALA A 1 96 ? 25.714 -7.402 -1.727 1.00 85.44 96 ALA A O 1
ATOM 771 N N . SER A 1 97 ? 27.401 -6.141 -2.495 1.00 86.25 97 SER A N 1
ATOM 772 C CA . SER A 1 97 ? 28.459 -7.116 -2.195 1.00 86.25 97 SER A CA 1
ATOM 773 C C . SER A 1 97 ? 28.637 -7.420 -0.702 1.00 86.25 97 SER A C 1
ATOM 775 O O . SER A 1 97 ? 29.371 -8.341 -0.357 1.00 86.25 97 SER A O 1
ATOM 777 N N . LYS A 1 98 ? 28.022 -6.638 0.197 1.00 86.94 98 LYS A N 1
ATOM 778 C CA . LYS A 1 98 ? 28.070 -6.868 1.652 1.00 86.94 98 LYS A CA 1
ATOM 779 C C . LYS A 1 98 ? 26.974 -7.810 2.147 1.00 86.94 98 LYS A C 1
ATOM 781 O O . LYS A 1 98 ? 27.062 -8.277 3.279 1.00 86.94 98 LYS A O 1
ATOM 786 N N . GLY A 1 99 ? 25.941 -8.059 1.344 1.00 79.69 99 GLY A N 1
ATOM 787 C CA . GLY A 1 99 ? 24.895 -9.018 1.679 1.00 79.69 99 GLY A CA 1
ATOM 788 C C . GLY A 1 99 ? 25.335 -10.439 1.342 1.00 79.69 99 GLY A C 1
ATOM 789 O O . GLY A 1 99 ? 25.839 -10.693 0.250 1.00 79.69 99 GLY A O 1
ATOM 790 N N . SER A 1 100 ? 25.125 -11.384 2.257 1.00 76.75 100 SER A N 1
ATOM 791 C CA . SER A 1 100 ? 25.094 -12.798 1.880 1.00 76.75 100 SER A CA 1
ATOM 792 C C . SER A 1 100 ? 23.839 -13.051 1.036 1.00 76.75 100 SER A C 1
ATOM 794 O O . SER A 1 100 ? 22.793 -12.481 1.367 1.00 76.75 100 SER A O 1
ATOM 796 N N . PRO A 1 101 ? 23.891 -13.899 -0.008 1.00 76.94 101 PRO A N 1
ATOM 797 C CA . PRO A 1 101 ? 22.688 -14.307 -0.725 1.00 76.94 101 PRO A CA 1
ATOM 798 C C . PRO A 1 101 ? 21.659 -14.820 0.286 1.00 76.94 101 PRO A C 1
ATOM 800 O O . PRO A 1 101 ? 21.978 -15.694 1.092 1.00 76.94 101 PRO A O 1
ATOM 803 N N . MET A 1 102 ? 20.459 -14.241 0.294 1.00 66.50 102 MET A N 1
ATOM 804 C CA . MET A 1 102 ? 19.361 -14.791 1.083 1.00 66.50 102 MET A CA 1
ATOM 805 C C . MET A 1 102 ? 18.937 -16.098 0.407 1.00 66.50 102 MET A C 1
ATOM 807 O O . MET A 1 102 ? 18.520 -16.070 -0.751 1.00 66.50 102 MET A O 1
ATOM 811 N N . GLN A 1 103 ? 19.150 -17.220 1.098 1.00 46.72 103 GLN A N 1
ATOM 812 C CA . GLN A 1 103 ? 18.624 -18.533 0.714 1.00 46.72 103 GLN A CA 1
ATOM 813 C C . GLN A 1 103 ? 17.118 -18.607 0.950 1.00 46.72 103 GLN A C 1
ATOM 815 O O . GLN A 1 103 ? 16.656 -18.005 1.948 1.00 46.72 103 GLN A O 1
#

InterPro domains:
  IPR001054 Adenylyl cyclase class-3/4/guanylyl cyclase [PF00211] (74-103)
  IPR001054 Adenylyl cyclase class-3/4/guanylyl cyclase [PS50125] (83-103)
  IPR011645 Haem NO binding associated [PF07701] (31-68)
  IPR029787 Nucleotide cyclase [G3DSA:3.30.70.1230] (70-103)
  IPR029787 Nucleotide cyclase [SSF55073] (71-102)
  IPR050401 Cyclic nucleotide synthase [PTHR11920] (4-103)

Organism: NCBI:txid53326

Sequence (103 aa):
MKKVKQLLSSLQNGRRKNLMDHVVNTLENYASSLESEVEERMKELVAEKKKSDLLLYRMLPREVADRLKMGQSVEPESYDSVTVFFSDVVGFTTLASKGSPMQ

pLDDT: mean 85.12, std 13.62, range [46.72, 97.38]

Radius of gyration: 33.49 Å; chains: 1; bounding box: 84×24×87 Å

Secondary structure (DSSP, 8-state):
-HHHHHHHHHHHTTTSHHHHHHHHHHHHHHHHHHHHHHHHHHHHHHHHHHHHHHHHHHHS-HHHHHHHHTT---PPP--SS-PPP----TTHHHHHTTSPP--